Protein AF-A0A2K9NJA1-F1 (afdb_monomer_lite)

Organism: NCBI:txid1612173

pLDDT: mean 79.75, std 13.22, range [40.88, 90.5]

Radius of gyration: 12.61 Å; chains: 1; bounding box: 36×19×31 Å

InterPro domains:
  IPR009057 Homedomain-like superfamily [SSF46689] (19-63)
  IPR018060 AraC-like, DNA binding HTH domain [PF12833] (2-63)
  IPR018060 AraC-like, DNA binding HTH domain [PS01124] (1-64)
  IPR018060 AraC-like, DNA binding HTH domain [SM00342] (2-62)
  IPR018062 HTH domain AraC-type, conserved site [PS00041] (17-58)
  IPR050204 AraC/XylS family transcriptional regulators [PTHR46796] (2-63)

Secondary structure (DSSP, 8-state):
--SHHHHSS-HHHHHHHHHHHHHHHHHHTT----TGGGT-S-HHHHHHHHHHHHSS-HHHH---

Foldseek 3Di:
DPPCVVPVDDPVVVLLLVLLVVLLVCLVVLHDDDCVNSPHPDRVVNQVSNCVNPVDGSVVSSDD

Structure (mmCIF, N/CA/C/O backbone):
data_AF-A0A2K9NJA1-F1
#
_entry.id   AF-A0A2K9NJA1-F1
#
loop_
_atom_site.group_PDB
_atom_site.id
_atom_site.type_symbol
_atom_site.label_atom_id
_atom_site.label_alt_id
_atom_site.label_comp_id
_atom_site.label_asym_id
_atom_site.label_entity_id
_atom_site.label_seq_id
_atom_site.pdbx_PDB_ins_code
_atom_site.Cartn_x
_atom_site.Cartn_y
_atom_site.Cartn_z
_atom_site.occupancy
_atom_site.B_iso_or_equiv
_atom_site.auth_seq_id
_atom_site.auth_comp_id
_atom_site.auth_asym_id
_atom_site.auth_atom_id
_atom_site.pdbx_PDB_model_num
ATOM 1 N N . MET A 1 1 ? 18.211 -3.442 -20.375 1.00 47.38 1 MET A N 1
ATOM 2 C CA . MET A 1 1 ? 16.816 -3.260 -20.834 1.00 47.38 1 MET A CA 1
ATOM 3 C C . MET A 1 1 ? 16.080 -4.588 -20.664 1.00 47.38 1 MET A C 1
ATOM 5 O O . MET A 1 1 ? 16.169 -5.403 -21.559 1.00 47.38 1 MET A O 1
ATOM 9 N N . ALA A 1 2 ? 15.462 -4.877 -19.511 1.00 54.97 2 ALA A N 1
ATOM 10 C CA . ALA A 1 2 ? 14.819 -6.193 -19.307 1.00 54.97 2 ALA A CA 1
ATOM 11 C C . ALA A 1 2 ? 13.480 -6.159 -18.545 1.00 54.97 2 ALA A C 1
ATOM 13 O O . ALA A 1 2 ? 12.682 -7.070 -18.685 1.00 54.97 2 ALA A O 1
ATOM 14 N N . PHE A 1 3 ? 13.181 -5.101 -17.781 1.00 52.25 3 PHE A N 1
ATOM 15 C CA . PHE A 1 3 ? 11.934 -5.032 -16.998 1.00 52.25 3 PHE A CA 1
ATOM 16 C C . PHE A 1 3 ? 10.799 -4.259 -17.687 1.00 52.25 3 PHE A C 1
ATOM 18 O O . PHE A 1 3 ? 9.626 -4.576 -17.505 1.00 52.25 3 PHE A O 1
ATOM 25 N N . ARG A 1 4 ? 11.145 -3.251 -18.499 1.00 50.12 4 ARG A N 1
ATOM 26 C CA . ARG A 1 4 ? 10.167 -2.415 -19.213 1.00 50.12 4 ARG A CA 1
ATOM 27 C C . ARG A 1 4 ? 9.569 -3.130 -20.429 1.00 50.12 4 ARG A C 1
ATOM 29 O O . ARG A 1 4 ? 8.423 -2.874 -20.759 1.00 50.12 4 ARG A O 1
ATOM 36 N N . ASP A 1 5 ? 10.325 -4.038 -21.043 1.00 54.12 5 ASP A N 1
ATOM 37 C CA . ASP A 1 5 ? 9.910 -4.802 -22.228 1.00 54.12 5 ASP A CA 1
ATOM 38 C C . ASP A 1 5 ? 8.824 -5.842 -21.914 1.00 54.12 5 ASP A C 1
ATOM 40 O O . ASP A 1 5 ? 7.913 -6.043 -22.705 1.00 54.12 5 ASP A O 1
ATOM 44 N N . ALA A 1 6 ? 8.866 -6.448 -20.722 1.00 58.66 6 ALA A N 1
ATOM 45 C CA . ALA A 1 6 ? 7.910 -7.483 -20.320 1.00 58.66 6 ALA A CA 1
ATOM 46 C C . ALA A 1 6 ? 6.602 -6.933 -19.718 1.00 58.66 6 ALA A C 1
ATOM 48 O O . ALA A 1 6 ? 5.599 -7.637 -19.686 1.00 58.66 6 ALA A O 1
ATOM 49 N N . THR A 1 7 ? 6.604 -5.698 -19.200 1.00 59.78 7 THR A N 1
ATOM 50 C CA . THR A 1 7 ? 5.457 -5.135 -18.454 1.00 59.78 7 THR A CA 1
ATOM 51 C C . THR A 1 7 ? 4.961 -3.791 -18.984 1.00 59.78 7 THR A C 1
ATOM 53 O O . THR A 1 7 ? 3.911 -3.321 -18.557 1.00 59.78 7 THR A O 1
ATOM 56 N N . GLY A 1 8 ? 5.715 -3.125 -19.864 1.00 65.50 8 GLY A N 1
ATOM 57 C CA . GLY A 1 8 ? 5.419 -1.766 -20.332 1.00 65.50 8 GLY A CA 1
ATOM 58 C C . GLY A 1 8 ? 5.569 -0.674 -19.262 1.00 65.50 8 GLY A C 1
ATOM 59 O O . GLY A 1 8 ? 5.464 0.509 -19.582 1.00 65.50 8 GLY A O 1
ATOM 60 N N . LEU A 1 9 ? 5.853 -1.035 -18.002 1.00 63.16 9 LEU A N 1
ATOM 61 C CA . LEU A 1 9 ? 5.872 -0.120 -16.863 1.00 63.16 9 LEU A CA 1
ATOM 62 C C . LEU A 1 9 ? 7.269 -0.001 -16.235 1.00 63.16 9 LEU A C 1
ATOM 64 O O . LEU A 1 9 ? 8.061 -0.947 -16.242 1.00 63.16 9 LEU A O 1
ATOM 68 N N . PRO A 1 10 ? 7.604 1.159 -15.643 1.00 75.50 10 PRO A N 1
ATOM 69 C CA . PRO A 1 10 ? 8.795 1.282 -14.817 1.00 75.50 10 PRO A CA 1
ATOM 70 C C . PRO A 1 10 ? 8.743 0.309 -13.622 1.00 75.50 10 PRO A C 1
ATOM 72 O O . PRO A 1 10 ? 7.688 0.183 -12.996 1.00 75.50 10 PRO A O 1
ATOM 75 N N . PRO A 1 11 ? 9.869 -0.304 -13.211 1.00 73.56 11 PRO A N 1
ATOM 76 C CA . PRO A 1 11 ? 9.898 -1.276 -12.109 1.00 73.56 11 PRO A CA 1
ATOM 77 C C . PRO A 1 11 ? 9.344 -0.725 -10.783 1.00 73.56 11 PRO A C 1
ATOM 79 O O . PRO A 1 11 ? 8.664 -1.435 -10.045 1.00 73.56 11 PRO A O 1
ATOM 82 N N . HIS A 1 12 ? 9.544 0.567 -10.498 1.00 75.12 12 HIS A N 1
ATOM 83 C CA . HIS A 1 12 ? 8.962 1.214 -9.314 1.00 75.12 12 HIS A CA 1
ATOM 84 C C . HIS A 1 12 ? 7.425 1.260 -9.358 1.00 75.12 12 HIS A C 1
ATOM 86 O O . HIS A 1 12 ? 6.758 1.201 -8.322 1.00 75.12 12 HIS A O 1
ATOM 92 N N . GLN A 1 13 ? 6.858 1.380 -10.558 1.00 79.19 13 GLN A N 1
ATOM 93 C CA . GLN A 1 13 ? 5.423 1.482 -10.769 1.00 79.19 13 GLN A CA 1
ATOM 94 C C . GLN A 1 13 ? 4.775 0.101 -10.674 1.00 79.19 13 GLN A C 1
ATOM 96 O O . GLN A 1 13 ? 3.752 -0.036 -10.011 1.00 79.19 13 GLN A O 1
ATOM 101 N N . PHE A 1 14 ? 5.435 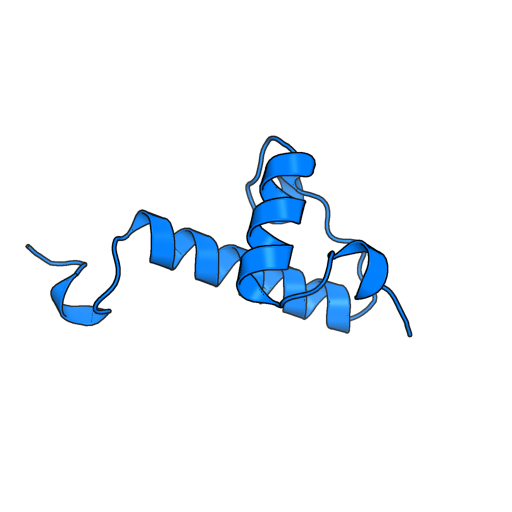-0.926 -11.217 1.00 82.25 14 PHE A N 1
ATOM 102 C CA . PHE A 1 14 ? 5.031 -2.322 -11.049 1.00 82.25 14 PHE A CA 1
ATOM 103 C C . PHE A 1 14 ? 4.964 -2.724 -9.567 1.00 82.25 14 PHE A C 1
ATOM 105 O O . PHE A 1 14 ? 3.931 -3.197 -9.098 1.00 82.25 14 PHE A O 1
ATOM 112 N N . LEU A 1 15 ? 6.019 -2.437 -8.791 1.00 83.12 15 LEU A N 1
ATOM 113 C CA . LEU A 1 15 ? 6.030 -2.698 -7.344 1.00 83.12 15 LEU A CA 1
ATOM 114 C C . LEU A 1 15 ? 4.931 -1.932 -6.602 1.00 83.12 15 LEU A C 1
ATOM 116 O O . LEU A 1 15 ? 4.319 -2.462 -5.679 1.00 83.12 15 LEU A O 1
ATOM 120 N N . THR A 1 16 ? 4.672 -0.683 -6.995 1.00 86.44 16 THR A N 1
ATOM 121 C CA . THR A 1 16 ? 3.569 0.099 -6.421 1.00 86.44 16 THR A CA 1
ATOM 122 C C . THR A 1 16 ? 2.234 -0.587 -6.693 1.00 86.44 16 THR A C 1
ATOM 124 O O . THR A 1 16 ? 1.440 -0.750 -5.773 1.00 86.44 16 THR A O 1
ATOM 127 N N . GLN A 1 17 ? 2.005 -1.034 -7.926 1.00 86.81 17 GLN A N 1
ATOM 128 C CA . GLN A 1 17 ? 0.761 -1.682 -8.327 1.00 86.81 17 GLN A CA 1
ATOM 129 C C . GLN A 1 17 ? 0.543 -3.004 -7.578 1.00 86.81 17 GLN A C 1
ATOM 131 O O . GLN A 1 17 ? -0.529 -3.212 -7.018 1.00 86.81 17 GLN A O 1
ATOM 136 N N . ALA A 1 18 ? 1.584 -3.835 -7.467 1.00 88.50 18 ALA A N 1
ATOM 137 C CA . ALA A 1 18 ? 1.541 -5.081 -6.703 1.00 88.50 18 ALA A CA 1
ATOM 138 C C . ALA A 1 18 ? 1.212 -4.841 -5.217 1.00 88.50 18 ALA A C 1
ATOM 140 O O . ALA A 1 18 ? 0.352 -5.514 -4.650 1.00 88.50 18 ALA A O 1
ATOM 141 N N . ARG A 1 19 ? 1.829 -3.825 -4.594 1.00 90.00 19 ARG A N 1
ATOM 142 C CA . ARG A 1 19 ? 1.533 -3.438 -3.201 1.00 90.00 19 ARG A CA 1
ATOM 143 C C . ARG A 1 19 ? 0.088 -2.973 -3.018 1.00 90.00 19 ARG A C 1
ATOM 145 O O . ARG A 1 19 ? -0.536 -3.320 -2.019 1.00 90.00 19 ARG A O 1
ATOM 152 N N . MET A 1 20 ? -0.448 -2.195 -3.961 1.00 90.50 20 MET A N 1
ATOM 153 C CA . MET A 1 20 ? -1.842 -1.735 -3.899 1.00 90.50 20 MET A CA 1
ATOM 154 C C . MET A 1 20 ? -2.835 -2.878 -4.120 1.00 90.50 20 MET A C 1
ATOM 156 O O . MET A 1 20 ? -3.851 -2.921 -3.434 1.00 90.50 20 MET A O 1
ATOM 160 N N . ALA A 1 21 ? -2.525 -3.826 -5.006 1.00 89.50 21 ALA A N 1
ATOM 161 C CA . ALA A 1 21 ? -3.339 -5.022 -5.208 1.00 89.50 21 ALA A CA 1
ATOM 162 C C . ALA A 1 21 ? -3.405 -5.884 -3.934 1.00 89.50 21 ALA A C 1
ATOM 164 O O . ALA A 1 21 ? -4.487 -6.311 -3.535 1.00 89.50 21 ALA A O 1
ATOM 165 N N . GLN A 1 22 ? -2.276 -6.064 -3.238 1.00 90.12 22 GLN A N 1
ATOM 166 C CA . GLN A 1 22 ? -2.248 -6.742 -1.938 1.00 90.12 22 GLN A CA 1
ATOM 167 C C . GLN A 1 22 ? -3.070 -5.983 -0.883 1.00 90.12 22 GLN A C 1
ATOM 169 O O . GLN A 1 22 ? -3.838 -6.593 -0.142 1.00 90.12 22 GLN A O 1
ATOM 174 N N . ALA A 1 23 ? -2.936 -4.651 -0.827 1.00 90.12 23 ALA A N 1
ATOM 175 C CA . ALA A 1 23 ? -3.737 -3.819 0.069 1.00 90.12 23 ALA A CA 1
ATOM 176 C C . ALA A 1 23 ? -5.240 -3.995 -0.191 1.00 90.12 23 ALA A C 1
ATOM 178 O O . ALA A 1 23 ? -6.021 -4.134 0.742 1.00 90.12 23 ALA A O 1
ATOM 179 N N . GLU A 1 24 ? -5.645 -4.000 -1.459 1.00 88.12 24 GLU A N 1
ATOM 180 C CA . GLU A 1 24 ? -7.039 -4.176 -1.854 1.00 88.12 24 GLU A CA 1
ATOM 181 C C . GLU A 1 24 ? -7.579 -5.555 -1.466 1.00 88.12 24 GLU A C 1
ATOM 183 O O . GLU A 1 24 ? -8.704 -5.639 -0.977 1.00 88.12 24 GLU A O 1
ATOM 188 N N . ALA A 1 25 ? -6.793 -6.620 -1.646 1.00 88.88 25 ALA A N 1
ATOM 189 C CA . ALA A 1 25 ? -7.190 -7.970 -1.251 1.00 88.88 25 ALA A CA 1
ATOM 190 C C . ALA A 1 25 ? -7.464 -8.062 0.258 1.00 88.88 25 ALA A C 1
ATOM 192 O O . ALA A 1 25 ? -8.512 -8.553 0.664 1.00 88.88 25 ALA A O 1
ATOM 193 N N . LEU A 1 26 ? -6.570 -7.507 1.078 1.00 87.12 26 LEU A N 1
ATOM 194 C CA . LEU A 1 26 ? -6.734 -7.463 2.533 1.00 87.12 26 LEU A CA 1
ATOM 195 C C . LEU A 1 26 ? -7.936 -6.604 2.952 1.00 87.12 26 LEU A C 1
ATOM 197 O O . LEU A 1 26 ? -8.714 -7.006 3.810 1.00 87.12 26 LEU A O 1
ATOM 201 N N . LEU A 1 27 ? -8.127 -5.440 2.325 1.00 86.19 27 LEU A N 1
ATOM 202 C CA . LEU A 1 27 ? -9.272 -4.570 2.613 1.00 86.19 27 LEU A CA 1
ATOM 203 C C . LEU A 1 27 ? -10.607 -5.221 2.228 1.00 86.19 27 LEU A C 1
ATOM 205 O O . LEU A 1 27 ? -11.595 -5.009 2.925 1.00 86.19 27 LEU A O 1
ATOM 209 N N . ARG A 1 28 ? -10.638 -6.010 1.146 1.00 84.69 28 ARG A N 1
ATOM 210 C CA . ARG A 1 28 ? -11.809 -6.809 0.746 1.00 84.69 28 ARG A CA 1
ATOM 211 C C . ARG A 1 28 ? -12.135 -7.922 1.736 1.00 84.69 28 ARG A C 1
ATOM 213 O O . ARG A 1 28 ? -13.303 -8.249 1.886 1.00 84.69 28 ARG A O 1
ATOM 220 N N . ASP A 1 29 ? -11.123 -8.463 2.403 1.00 86.44 29 ASP A N 1
ATOM 221 C CA . ASP A 1 29 ? -11.263 -9.474 3.455 1.00 86.44 29 ASP A CA 1
ATOM 222 C C . ASP A 1 29 ? -11.664 -8.859 4.816 1.00 86.44 29 ASP A C 1
ATOM 224 O O . ASP A 1 29 ? -11.735 -9.542 5.831 1.00 86.44 29 ASP A O 1
ATOM 228 N N . GLY A 1 30 ? -11.899 -7.540 4.872 1.00 83.56 30 GLY A N 1
ATOM 229 C CA . GLY A 1 30 ? -12.201 -6.817 6.114 1.00 83.56 30 GLY A CA 1
ATOM 230 C C . GLY A 1 30 ? -10.970 -6.560 6.992 1.00 83.56 30 GLY A C 1
ATOM 231 O O . GLY A 1 30 ? -11.075 -5.975 8.075 1.00 83.56 30 GLY A O 1
ATOM 232 N N . VAL A 1 31 ? -9.775 -6.934 6.527 1.00 84.19 31 VAL A N 1
ATOM 233 C CA . VAL A 1 31 ? -8.526 -6.753 7.266 1.00 84.19 31 VAL A CA 1
ATOM 234 C C . VAL A 1 31 ? -8.070 -5.299 7.177 1.00 84.19 31 VAL A C 1
ATOM 236 O O . VAL A 1 31 ? -7.980 -4.683 6.112 1.00 84.19 31 VAL A O 1
ATOM 239 N N . SER A 1 32 ? -7.726 -4.725 8.330 1.00 81.19 32 SER A N 1
ATOM 240 C CA . SER A 1 32 ? -7.136 -3.388 8.378 1.00 81.19 32 SER A CA 1
ATOM 241 C C . SER A 1 32 ? -5.711 -3.414 7.832 1.00 81.19 32 SER A C 1
ATOM 243 O O . SER A 1 32 ? -4.800 -3.945 8.461 1.00 81.19 32 SER A O 1
ATOM 245 N N . VAL A 1 33 ? -5.504 -2.790 6.673 1.00 85.19 33 VAL A N 1
ATOM 246 C CA . VAL A 1 33 ? -4.172 -2.631 6.082 1.00 85.19 33 VAL A CA 1
ATOM 247 C C . VAL A 1 33 ? -3.469 -1.416 6.662 1.00 85.19 33 VAL A C 1
ATOM 249 O O . VAL A 1 33 ? -3.957 -0.287 6.569 1.00 85.19 33 VAL A O 1
ATOM 252 N N . THR A 1 34 ? -2.277 -1.637 7.206 1.00 87.44 34 THR A N 1
ATOM 253 C CA . THR A 1 34 ? -1.345 -0.573 7.579 1.00 87.44 34 THR A CA 1
ATOM 254 C C . THR A 1 34 ? -0.334 -0.337 6.462 1.00 87.44 34 THR A C 1
ATOM 256 O O . THR A 1 34 ? -0.053 -1.215 5.648 1.00 87.44 34 THR A O 1
ATOM 259 N N . ALA A 1 35 ? 0.249 0.862 6.422 1.00 87.06 35 ALA A N 1
ATOM 260 C CA . ALA A 1 35 ? 1.270 1.209 5.434 1.00 87.06 35 ALA A CA 1
ATOM 261 C C . ALA A 1 35 ? 2.432 0.204 5.445 1.00 87.06 35 ALA A C 1
ATOM 263 O O . ALA A 1 35 ? 2.870 -0.267 4.397 1.00 87.06 35 ALA A O 1
ATOM 264 N N . THR A 1 36 ? 2.875 -0.178 6.641 1.00 87.44 36 THR A N 1
ATOM 265 C CA . THR A 1 36 ? 3.960 -1.132 6.859 1.00 87.44 36 THR A CA 1
ATOM 266 C C . THR A 1 36 ? 3.623 -2.532 6.356 1.00 87.44 36 THR A C 1
ATOM 268 O O . THR A 1 36 ? 4.505 -3.175 5.791 1.00 87.44 36 THR A O 1
ATOM 271 N N . ALA A 1 37 ? 2.363 -2.975 6.447 1.00 85.94 37 ALA A N 1
ATOM 272 C CA . ALA A 1 37 ? 1.932 -4.284 5.939 1.00 85.94 37 ALA A CA 1
ATOM 273 C C . ALA A 1 37 ? 2.119 -4.444 4.418 1.00 85.94 37 ALA A C 1
ATOM 275 O O . ALA A 1 37 ? 2.279 -5.555 3.922 1.00 85.94 37 ALA A O 1
ATOM 276 N N . VAL A 1 38 ? 2.130 -3.333 3.677 1.00 86.81 38 VAL A N 1
ATOM 277 C CA . VAL A 1 38 ? 2.329 -3.305 2.216 1.00 86.81 38 VAL A CA 1
ATOM 278 C C . VAL A 1 38 ? 3.659 -2.659 1.816 1.00 86.81 38 VAL A C 1
ATOM 280 O O . VAL A 1 38 ? 3.858 -2.275 0.663 1.00 86.81 38 VAL A O 1
ATOM 283 N N . GLY A 1 39 ? 4.592 -2.529 2.764 1.00 84.69 39 GLY A N 1
ATOM 284 C CA . GLY A 1 39 ? 5.953 -2.051 2.508 1.00 84.69 39 GLY A CA 1
ATOM 285 C C . GLY A 1 39 ? 6.092 -0.535 2.340 1.00 84.69 39 GLY A C 1
ATOM 286 O O . GLY A 1 39 ? 7.038 -0.076 1.7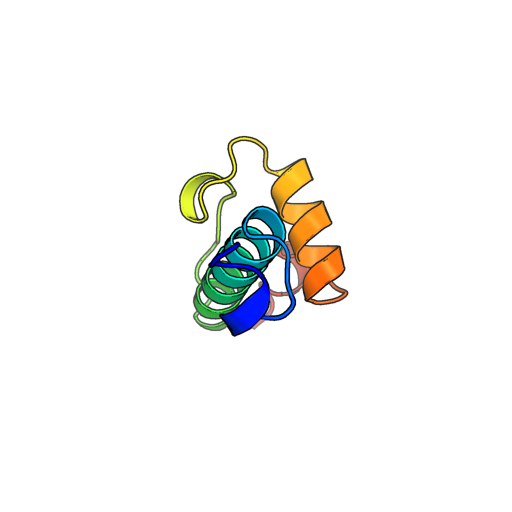01 1.00 84.69 39 GLY A O 1
ATOM 287 N N . TYR A 1 40 ? 5.165 0.253 2.890 1.00 87.25 40 TYR A N 1
ATOM 288 C CA . TYR A 1 40 ? 5.282 1.706 3.012 1.00 87.25 40 TYR A CA 1
ATOM 289 C C . TYR A 1 40 ? 5.669 2.108 4.432 1.00 87.25 40 TYR A C 1
ATOM 291 O O . TYR A 1 40 ? 4.989 1.779 5.398 1.00 87.25 40 TYR A O 1
ATOM 299 N N . THR A 1 41 ? 6.702 2.934 4.555 1.00 87.50 41 THR A N 1
ATOM 300 C CA . THR A 1 41 ? 7.095 3.515 5.846 1.00 87.50 41 THR A CA 1
ATOM 301 C C . THR A 1 41 ? 6.123 4.599 6.312 1.00 87.50 41 THR A C 1
ATOM 303 O O . THR A 1 41 ? 5.994 4.833 7.506 1.00 87.50 41 THR A O 1
ATOM 306 N N . ASN A 1 42 ? 5.430 5.270 5.379 1.00 88.94 42 ASN A N 1
ATOM 307 C CA . ASN A 1 42 ? 4.573 6.413 5.693 1.00 88.94 42 ASN A CA 1
ATOM 308 C C . ASN A 1 42 ? 3.101 6.194 5.266 1.00 88.94 42 ASN A C 1
ATOM 310 O O . ASN A 1 42 ? 2.836 6.073 4.061 1.00 88.94 42 ASN A O 1
ATOM 314 N N . PRO A 1 43 ? 2.126 6.229 6.199 1.00 87.44 43 PRO A N 1
ATOM 315 C CA . PRO A 1 43 ? 0.698 6.031 5.911 1.00 87.44 43 PRO A CA 1
ATOM 316 C C . PRO A 1 43 ? 0.090 7.018 4.923 1.00 87.44 43 PRO A C 1
ATOM 318 O O . PRO A 1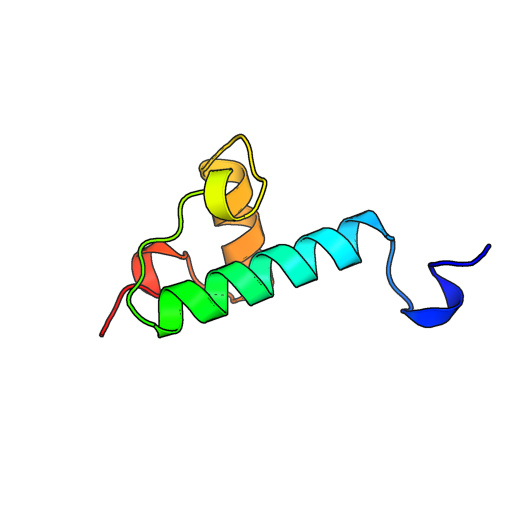 43 ? -0.755 6.636 4.110 1.00 87.44 43 PRO A O 1
ATOM 321 N N . SER A 1 44 ? 0.546 8.270 4.928 1.00 89.06 44 SER A N 1
ATOM 322 C CA . SER A 1 44 ? 0.069 9.288 3.986 1.00 89.06 44 SER A CA 1
ATOM 323 C C . SER A 1 44 ? 0.485 8.970 2.548 1.00 89.06 44 SER A C 1
ATOM 325 O O . SER A 1 44 ? -0.309 9.128 1.622 1.00 89.06 44 SER A O 1
ATOM 327 N N . LYS A 1 45 ? 1.713 8.459 2.351 1.00 89.25 45 LYS A N 1
ATOM 328 C CA . LYS A 1 45 ? 2.219 8.050 1.026 1.00 89.25 45 LYS A CA 1
ATOM 329 C C . LYS A 1 45 ? 1.470 6.824 0.513 1.00 89.25 45 LYS A C 1
ATOM 331 O O . LYS A 1 45 ? 1.107 6.801 -0.660 1.00 89.25 45 LYS A O 1
ATOM 336 N N . PHE A 1 46 ? 1.207 5.857 1.392 1.00 89.62 46 PHE A N 1
ATOM 337 C CA . PHE A 1 46 ? 0.362 4.707 1.080 1.00 89.62 46 PHE A CA 1
ATOM 338 C C . PHE A 1 46 ? -1.050 5.150 0.676 1.00 89.62 46 PHE A C 1
ATOM 340 O O . PHE A 1 46 ? -1.501 4.811 -0.412 1.00 89.62 46 PHE A O 1
ATOM 34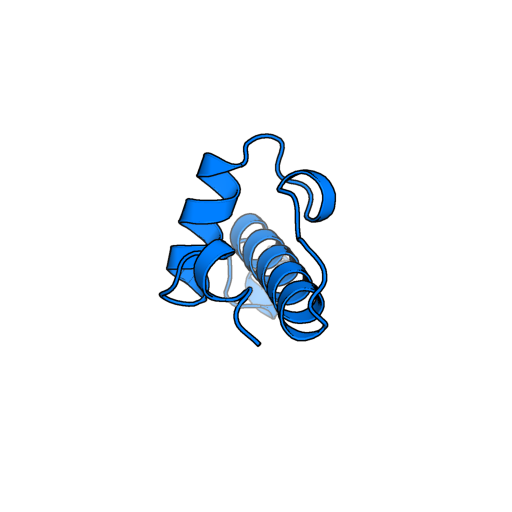7 N N . SER A 1 47 ? -1.713 5.977 1.490 1.00 89.06 47 SER A N 1
ATOM 348 C CA . SER A 1 47 ? -3.087 6.424 1.222 1.00 89.06 47 SER A CA 1
ATOM 349 C C . SER A 1 47 ? -3.213 7.200 -0.088 1.00 89.06 47 SER A C 1
ATOM 351 O O . SER A 1 47 ? -4.165 6.984 -0.833 1.00 89.06 47 SER A O 1
ATOM 353 N N . ALA A 1 48 ? -2.250 8.074 -0.398 1.00 90.44 48 ALA A N 1
ATOM 354 C CA . ALA A 1 48 ? -2.231 8.812 -1.660 1.00 90.44 48 ALA A CA 1
ATOM 355 C C . ALA A 1 48 ? -2.003 7.891 -2.872 1.00 90.44 48 ALA A C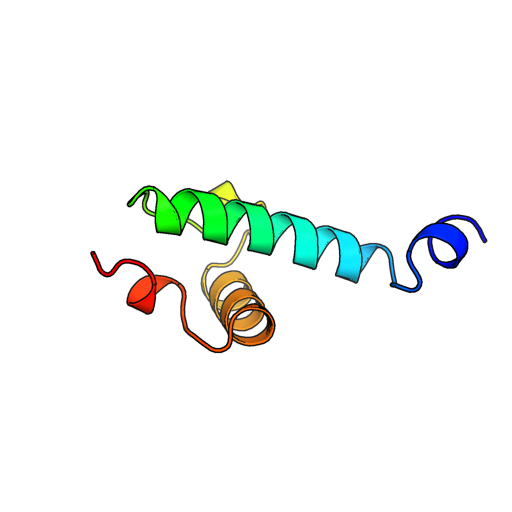 1
ATOM 357 O O . ALA A 1 48 ? -2.636 8.070 -3.913 1.00 90.44 48 ALA A O 1
ATOM 358 N N . ALA A 1 49 ? -1.117 6.897 -2.748 1.00 89.31 49 ALA A N 1
ATOM 359 C CA . ALA A 1 49 ? -0.873 5.918 -3.805 1.00 89.31 49 ALA A CA 1
ATOM 360 C C . ALA A 1 49 ? -2.084 4.994 -4.017 1.00 89.31 49 ALA A C 1
ATOM 362 O O . ALA A 1 49 ? -2.484 4.773 -5.158 1.00 89.31 49 ALA A O 1
ATOM 363 N N . TYR A 1 50 ? -2.720 4.543 -2.935 1.00 89.88 50 TYR A N 1
ATOM 364 C CA . TYR A 1 50 ? -3.936 3.734 -2.987 1.00 89.88 50 TYR A CA 1
ATOM 365 C C . TYR A 1 50 ? -5.093 4.511 -3.613 1.00 89.88 50 TYR A C 1
ATOM 367 O O . TYR A 1 50 ? -5.770 4.002 -4.499 1.00 89.88 50 TYR A O 1
ATOM 375 N N . GLN A 1 51 ? -5.266 5.783 -3.242 1.00 89.75 51 GLN A N 1
ATOM 376 C CA . GLN A 1 51 ? -6.273 6.644 -3.858 1.00 89.75 51 GLN A CA 1
ATOM 377 C C . GLN A 1 51 ? -6.023 6.854 -5.355 1.00 89.75 51 GLN A C 1
ATOM 379 O O . GLN A 1 51 ? -6.976 6.875 -6.124 1.00 89.75 51 GLN A O 1
ATOM 384 N N . ARG A 1 52 ? -4.765 6.976 -5.794 1.00 89.00 52 ARG A N 1
ATOM 385 C CA . ARG A 1 52 ? -4.436 7.041 -7.228 1.00 89.00 52 ARG A CA 1
ATOM 386 C C . ARG A 1 52 ? -4.726 5.735 -7.964 1.00 89.00 52 ARG A C 1
ATOM 388 O O . ARG A 1 52 ? -5.123 5.787 -9.119 1.00 89.00 52 ARG A O 1
ATOM 395 N N . TYR A 1 53 ? -4.520 4.594 -7.310 1.00 87.56 53 TYR A N 1
ATOM 396 C CA . TYR A 1 53 ? -4.757 3.275 -7.896 1.00 87.56 53 TYR A CA 1
ATOM 397 C C . TYR A 1 53 ? -6.250 2.918 -7.963 1.00 87.56 53 TYR A C 1
ATOM 399 O O . TYR A 1 53 ? -6.731 2.477 -9.001 1.00 87.56 53 TYR A O 1
ATOM 407 N N . ARG A 1 54 ? -6.992 3.132 -6.869 1.00 87.38 54 ARG A N 1
ATOM 408 C CA . ARG A 1 54 ? -8.386 2.687 -6.708 1.00 87.38 54 ARG A CA 1
ATOM 409 C C . ARG A 1 54 ? -9.430 3.795 -6.871 1.00 87.38 54 ARG A C 1
ATOM 411 O O . ARG A 1 54 ? -10.617 3.509 -6.978 1.00 87.38 54 ARG A O 1
ATOM 418 N N . GLY A 1 55 ? -9.012 5.058 -6.843 1.00 86.75 55 GLY A N 1
ATOM 419 C CA . GLY A 1 55 ? -9.889 6.236 -6.849 1.00 86.75 55 GLY A CA 1
ATOM 420 C C . GLY A 1 55 ? -10.427 6.629 -5.466 1.00 86.75 55 GLY A C 1
ATOM 421 O O . GLY A 1 55 ? -10.880 7.758 -5.273 1.00 86.75 55 GLY A O 1
ATOM 422 N N . THR A 1 56 ? -10.343 5.745 -4.468 1.00 85.31 56 THR A N 1
ATOM 423 C CA . THR A 1 56 ? -10.870 5.969 -3.114 1.00 85.31 56 THR A CA 1
ATOM 424 C C . THR A 1 56 ? -9.791 5.7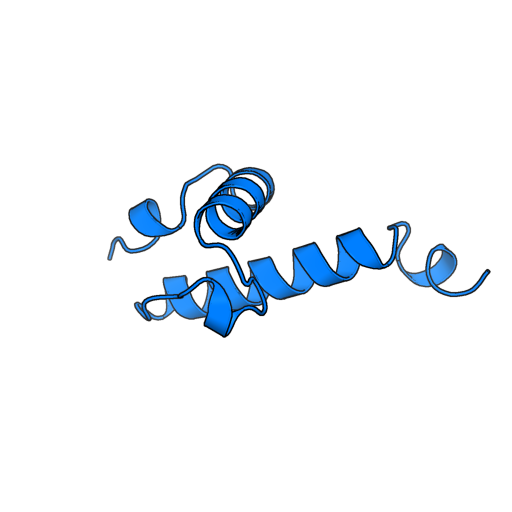57 -2.054 1.00 85.31 56 THR A C 1
ATOM 426 O O . THR A 1 56 ? -8.791 5.082 -2.278 1.00 85.31 56 THR A O 1
ATOM 429 N N . LYS A 1 57 ? -9.958 6.370 -0.878 1.00 84.38 57 LYS A N 1
ATOM 430 C CA . LYS A 1 57 ? -9.024 6.181 0.241 1.00 84.38 57 LYS A CA 1
ATOM 431 C C . LYS A 1 57 ? -9.217 4.793 0.867 1.00 84.38 57 LYS A C 1
ATOM 433 O O . LYS A 1 57 ? -10.365 4.370 1.009 1.00 84.38 57 LYS A O 1
ATOM 438 N N . PRO A 1 58 ? -8.143 4.142 1.348 1.00 80.06 58 PRO A N 1
ATOM 439 C CA . PRO A 1 58 ? -8.227 2.808 1.946 1.00 80.06 58 PRO A CA 1
ATOM 440 C C . PRO A 1 58 ? -9.184 2.768 3.148 1.00 80.06 58 PRO A C 1
ATOM 442 O O . PRO A 1 58 ? -9.963 1.832 3.278 1.00 80.06 58 PRO A O 1
ATOM 445 N N . SER A 1 59 ? -9.245 3.835 3.956 1.00 77.31 59 SER A N 1
ATOM 446 C CA . SER A 1 59 ? -10.202 3.952 5.070 1.00 77.31 59 SER A CA 1
ATOM 447 C C . SER A 1 59 ? -11.672 3.892 4.645 1.00 77.31 59 SER A C 1
ATOM 449 O O . SER A 1 59 ? -12.509 3.516 5.452 1.00 77.31 59 SER A O 1
ATOM 451 N N . ARG A 1 60 ? -11.993 4.266 3.399 1.00 77.19 60 ARG A N 1
ATOM 452 C CA . ARG A 1 60 ? -13.356 4.226 2.847 1.00 77.19 60 ARG A CA 1
ATOM 453 C C . ARG A 1 60 ? -13.664 2.896 2.152 1.00 77.19 60 ARG A C 1
ATOM 455 O O . ARG A 1 60 ? -14.827 2.566 1.988 1.00 77.19 60 ARG A O 1
ATOM 462 N N . CYS A 1 61 ? -12.633 2.136 1.775 1.00 70.56 61 CYS A N 1
ATOM 463 C CA . CYS A 1 61 ? -12.771 0.747 1.332 1.00 70.56 61 CYS A CA 1
ATOM 464 C C . CYS A 1 61 ? -13.013 -0.229 2.491 1.00 70.56 61 CYS A C 1
ATOM 466 O O . CYS A 1 61 ? -13.521 -1.310 2.234 1.00 70.56 61 CYS A O 1
ATOM 468 N N . ARG A 1 62 ? -12.702 0.142 3.743 1.00 64.44 62 ARG A N 1
ATOM 469 C CA . ARG A 1 62 ? -12.991 -0.653 4.958 1.00 64.44 62 ARG A CA 1
ATOM 470 C C . ARG A 1 62 ? -14.492 -0.725 5.301 1.00 64.44 62 ARG A C 1
ATOM 472 O O . ARG A 1 62 ? -14.850 -0.678 6.472 1.00 64.44 62 ARG A O 1
ATOM 479 N N . GLN A 1 63 ? -15.370 -0.738 4.305 1.00 44.19 63 GLN A N 1
ATOM 480 C CA . GLN A 1 63 ? -16.808 -0.618 4.508 1.00 44.19 63 GLN A CA 1
ATOM 481 C C . GLN A 1 63 ? -17.559 -1.793 3.884 1.00 44.19 63 GLN A C 1
ATOM 483 O O . GLN A 1 63 ? -18.138 -1.686 2.804 1.00 44.19 63 GLN A O 1
ATOM 488 N N . THR A 1 64 ? -17.537 -2.906 4.609 1.00 40.88 64 THR A N 1
ATOM 489 C CA . THR A 1 64 ? -18.645 -3.851 4.794 1.00 40.88 64 THR A CA 1
ATOM 490 C C . THR A 1 64 ? -18.260 -4.788 5.924 1.00 40.88 64 THR A C 1
ATOM 492 O O . THR A 1 64 ? -17.109 -5.272 5.896 1.00 40.88 64 THR A O 1
#

Sequence (64 aa):
MAFRDATGLPPHQFLTQARMAQAEALLRDGVSVTATAVGYTNPSKFSAAYQRYRGTKPSRCRQT